Protein AF-A0A059E5T1-F1 (afdb_monomer_lite)

Secondary structure (DSSP, 8-state):
--EEEE--SS-SS-BEEEEEEE-TTS-EEEEEEEE--TT-HHHHHHHT-SS-SEEEEEEEETTEEEEEEEEE-TT-SEEEEPTTSTHHHHHHHHHHTT--EEEEETTEEEEEBPPPSSHHHHHHHHH-TTTGGG------GGGG----------
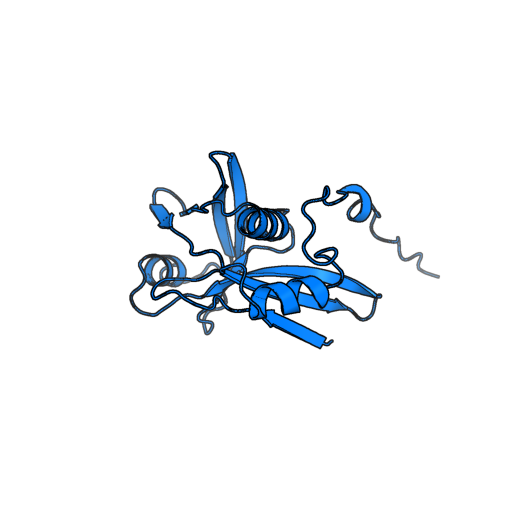
pLDDT: mean 76.29, std 17.27, range [35.16, 96.25]

Structure (mmCIF, N/CA/C/O backbone):
data_AF-A0A059E5T1-F1
#
_entry.id   AF-A0A059E5T1-F1
#
loop_
_atom_site.group_PDB
_atom_site.id
_atom_site.type_symbol
_atom_site.label_atom_id
_atom_site.label_alt_id
_atom_site.label_comp_id
_atom_site.label_asym_id
_atom_site.label_entity_id
_atom_site.label_seq_id
_atom_site.pdbx_PDB_ins_code
_atom_site.Cartn_x
_atom_site.Cartn_y
_atom_site.Cartn_z
_atom_site.occupancy
_atom_site.B_iso_or_equiv
_atom_site.auth_seq_id
_atom_site.auth_comp_id
_atom_site.auth_asym_id
_atom_site.auth_atom_id
_atom_site.pdbx_PDB_model_num
ATOM 1 N N . MET A 1 1 ? 7.967 12.732 -16.256 1.00 54.41 1 MET A N 1
ATOM 2 C CA . MET A 1 1 ? 7.665 11.837 -15.118 1.00 54.41 1 MET A CA 1
ATOM 3 C C . MET A 1 1 ? 6.537 10.926 -15.558 1.00 54.41 1 MET A C 1
ATOM 5 O O . MET A 1 1 ? 5.443 11.421 -15.790 1.00 54.41 1 MET A O 1
ATOM 9 N N . THR A 1 2 ? 6.809 9.638 -15.747 1.00 57.94 2 THR A N 1
ATOM 10 C CA . THR A 1 2 ? 5.767 8.659 -16.085 1.00 57.94 2 THR A CA 1
ATOM 11 C C . THR A 1 2 ? 5.371 7.957 -14.799 1.00 57.94 2 THR A C 1
ATOM 13 O O . THR A 1 2 ? 6.221 7.358 -14.140 1.00 57.94 2 THR A O 1
ATOM 16 N N . THR A 1 3 ? 4.101 8.069 -14.422 1.00 61.66 3 THR A N 1
ATOM 17 C CA . THR A 1 3 ? 3.563 7.432 -13.218 1.00 61.66 3 THR A CA 1
ATOM 18 C C . THR A 1 3 ? 2.614 6.329 -13.654 1.00 61.66 3 THR A C 1
ATOM 20 O O . THR A 1 3 ? 1.622 6.608 -14.323 1.00 61.66 3 THR A O 1
ATOM 23 N N . ARG A 1 4 ? 2.909 5.081 -13.283 1.00 68.25 4 ARG A N 1
ATOM 24 C CA . ARG A 1 4 ? 1.989 3.949 -13.467 1.00 68.25 4 ARG A CA 1
ATOM 25 C C . ARG A 1 4 ? 1.370 3.625 -12.118 1.00 68.25 4 ARG A C 1
ATOM 27 O O . ARG A 1 4 ? 2.097 3.422 -11.148 1.00 68.25 4 ARG A O 1
ATOM 34 N N . ALA A 1 5 ? 0.045 3.631 -12.047 1.00 72.88 5 ALA A N 1
ATOM 35 C CA . ALA A 1 5 ? -0.700 3.290 -10.845 1.00 72.88 5 ALA A CA 1
ATOM 36 C C . ALA A 1 5 ? -1.538 2.043 -11.118 1.00 72.88 5 ALA A C 1
ATOM 38 O O . ALA A 1 5 ? -2.242 1.995 -12.124 1.00 72.88 5 ALA A O 1
ATOM 39 N N . ILE A 1 6 ? -1.469 1.067 -10.219 1.00 68.31 6 ILE A N 1
ATOM 40 C CA . ILE A 1 6 ? -2.371 -0.075 -10.185 1.00 68.31 6 ILE A CA 1
ATOM 41 C C . ILE A 1 6 ? -3.374 0.109 -9.055 1.00 68.31 6 ILE A C 1
ATOM 43 O O . ILE A 1 6 ? -3.011 0.430 -7.924 1.00 68.31 6 ILE A O 1
ATOM 47 N N . ARG A 1 7 ? -4.642 -0.128 -9.376 1.00 69.94 7 ARG A N 1
ATOM 48 C CA . ARG A 1 7 ? -5.733 -0.232 -8.409 1.00 69.94 7 ARG A CA 1
ATOM 49 C C . ARG A 1 7 ? -6.045 -1.707 -8.175 1.00 69.94 7 ARG A C 1
ATOM 51 O O . ARG A 1 7 ? -5.799 -2.515 -9.064 1.00 69.94 7 ARG A O 1
ATOM 58 N N . SER A 1 8 ? -6.597 -2.042 -7.011 1.00 63.22 8 SER A N 1
ATOM 59 C CA . SER A 1 8 ? -7.131 -3.386 -6.778 1.00 63.22 8 SER A CA 1
ATOM 60 C C . SER A 1 8 ? -8.158 -3.742 -7.851 1.00 63.22 8 SER A C 1
ATOM 62 O O . SER A 1 8 ? -9.037 -2.928 -8.149 1.00 63.22 8 SER A O 1
ATOM 64 N N . SER A 1 9 ? -8.090 -4.959 -8.370 1.00 58.38 9 SER A N 1
ATOM 65 C CA . SER A 1 9 ? -9.089 -5.514 -9.286 1.00 58.38 9 SER A CA 1
ATOM 66 C C . SER A 1 9 ? -10.398 -5.913 -8.619 1.00 58.38 9 SER A C 1
ATOM 68 O O . SER A 1 9 ? -11.406 -6.063 -9.301 1.00 58.38 9 SER A O 1
ATOM 70 N N . GLY A 1 10 ? -10.425 -5.979 -7.289 1.00 52.75 10 GLY A N 1
ATOM 71 C CA . GLY A 1 10 ? -11.646 -6.094 -6.508 1.00 52.75 10 GLY A CA 1
ATOM 72 C C . GLY A 1 10 ? -11.469 -5.481 -5.125 1.00 52.75 10 GLY A C 1
ATOM 73 O O . GLY A 1 10 ? -10.507 -5.788 -4.432 1.00 52.75 10 GLY A O 1
ATOM 74 N N . SER A 1 11 ? -12.371 -4.581 -4.740 1.00 55.50 11 SER A N 1
ATOM 75 C CA . SER A 1 11 ? -12.942 -4.522 -3.385 1.00 55.50 11 SER A CA 1
ATOM 76 C C . SER A 1 11 ? -13.999 -3.420 -3.298 1.00 55.50 11 SER A C 1
ATOM 78 O O . SER A 1 11 ? -13.885 -2.373 -3.939 1.00 55.50 11 SER A O 1
ATOM 80 N N . GLU A 1 12 ? -15.007 -3.657 -2.461 1.00 57.47 12 GLU A N 1
ATOM 81 C CA . GLU A 1 12 ? -16.038 -2.675 -2.117 1.00 57.47 12 GLU A CA 1
ATOM 82 C C . GLU A 1 12 ? -15.518 -1.629 -1.108 1.00 57.47 12 GLU A C 1
ATOM 84 O O . GLU A 1 12 ? -15.964 -0.483 -1.138 1.00 57.47 12 GLU A O 1
ATOM 89 N N . ASN A 1 13 ? -14.491 -1.953 -0.302 1.00 63.62 13 ASN A N 1
ATOM 90 C CA . ASN A 1 13 ? -14.060 -1.114 0.826 1.00 63.62 13 ASN A CA 1
ATOM 91 C C . ASN A 1 13 ? -12.541 -0.848 0.841 1.00 63.62 13 ASN A C 1
ATOM 93 O O . ASN A 1 13 ? -11.724 -1.756 0.938 1.00 63.62 13 ASN A O 1
ATOM 97 N N . SER A 1 14 ? -12.169 0.427 0.780 1.00 70.75 14 SER A N 1
ATOM 98 C CA . SER A 1 14 ? -10.825 0.999 0.953 1.00 70.75 14 SER A CA 1
ATOM 99 C C . SER A 1 14 ? -9.584 0.203 0.465 1.00 70.75 14 SER A C 1
ATOM 101 O O . SER A 1 14 ? -8.738 -0.181 1.282 1.00 70.75 14 SER A O 1
ATOM 103 N N . PRO A 1 15 ? -9.399 -0.012 -0.853 1.00 85.94 15 PRO A N 1
ATOM 104 C CA . PRO A 1 15 ? -8.254 -0.760 -1.373 1.00 85.94 15 PRO A CA 1
ATOM 105 C C . PRO A 1 15 ? -6.915 -0.022 -1.304 1.00 85.94 15 PRO A C 1
ATOM 107 O O . PRO A 1 15 ? -6.836 1.202 -1.457 1.00 85.94 15 PRO A O 1
ATOM 110 N N . ILE A 1 16 ? -5.834 -0.795 -1.187 1.00 90.06 16 ILE A N 1
ATOM 111 C CA . ILE A 1 16 ? -4.472 -0.335 -1.450 1.00 90.06 16 ILE A CA 1
ATOM 112 C C . ILE A 1 16 ? -4.243 -0.219 -2.960 1.00 90.06 16 ILE A C 1
ATOM 114 O O . ILE A 1 16 ? -4.500 -1.125 -3.748 1.00 90.06 16 ILE A O 1
ATOM 118 N N . VAL A 1 17 ? -3.712 0.933 -3.350 1.00 89.94 17 VAL A N 1
ATOM 119 C CA . VAL A 1 17 ? -3.306 1.312 -4.699 1.00 89.94 17 VAL A CA 1
ATOM 120 C C . VAL A 1 17 ? -1.796 1.504 -4.677 1.00 89.94 17 VAL A C 1
ATOM 122 O O . VAL A 1 17 ? -1.291 2.378 -3.959 1.00 89.94 17 VAL A O 1
ATOM 125 N N . PHE A 1 18 ? -1.074 0.720 -5.473 1.00 89.50 18 PHE A N 1
ATOM 126 C CA . PHE A 1 18 ? 0.357 0.931 -5.666 1.00 89.50 18 PHE A CA 1
ATOM 127 C C . PHE A 1 18 ? 0.603 1.855 -6.846 1.00 89.50 18 PHE A C 1
ATOM 129 O O . PHE A 1 18 ? -0.075 1.798 -7.872 1.00 89.50 18 PHE A O 1
ATOM 136 N N . SER A 1 19 ? 1.598 2.721 -6.719 1.00 88.56 19 SER A N 1
ATOM 137 C CA . SER A 1 19 ? 2.073 3.517 -7.839 1.00 88.56 19 SER A CA 1
ATOM 138 C C . SER A 1 19 ? 3.586 3.569 -7.877 1.00 88.56 19 SER A C 1
ATOM 140 O O . SER A 1 19 ? 4.269 3.505 -6.857 1.00 88.56 19 SER A O 1
ATOM 142 N N . CYS A 1 20 ? 4.106 3.657 -9.092 1.00 86.00 20 CYS A N 1
ATOM 143 C CA . CYS A 1 20 ? 5.525 3.689 -9.373 1.00 86.00 20 CYS A CA 1
ATOM 144 C C . CYS A 1 20 ? 5.834 4.983 -10.111 1.00 86.00 20 CYS A C 1
ATOM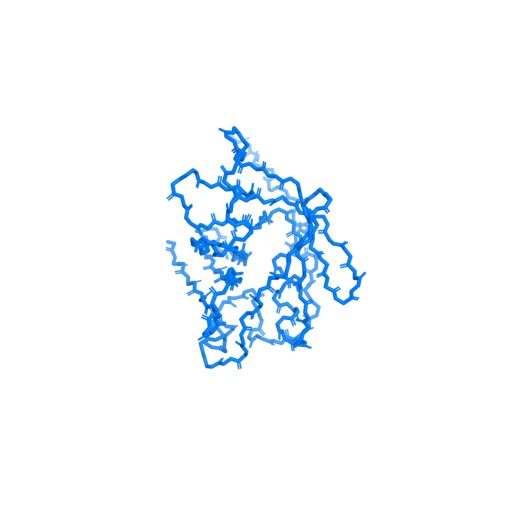 146 O O . CYS A 1 20 ? 5.184 5.293 -11.115 1.00 86.00 20 CYS A O 1
ATOM 148 N N . ALA A 1 21 ? 6.807 5.738 -9.609 1.00 84.38 21 ALA A N 1
ATOM 149 C CA . ALA A 1 21 ? 7.274 6.951 -10.260 1.00 84.38 21 ALA A CA 1
ATOM 150 C C . ALA A 1 21 ? 8.765 6.856 -10.564 1.00 84.38 21 ALA A C 1
ATOM 152 O O . ALA A 1 21 ? 9.559 6.517 -9.684 1.00 84.38 21 ALA A O 1
ATOM 153 N N . VAL A 1 22 ? 9.120 7.212 -11.798 1.00 80.62 22 VAL A N 1
ATOM 154 C CA . VAL A 1 22 ? 10.504 7.384 -12.247 1.00 80.62 22 VAL A CA 1
ATOM 155 C C . VAL A 1 22 ? 10.805 8.880 -12.308 1.00 80.62 22 VAL A C 1
ATOM 157 O O . VAL A 1 22 ? 10.127 9.637 -13.015 1.00 80.62 22 VAL A O 1
ATOM 160 N N . PHE A 1 23 ? 11.789 9.308 -11.523 1.00 77.00 23 PHE A N 1
ATOM 161 C CA . PHE A 1 23 ? 12.222 10.696 -11.414 1.00 77.00 23 PHE A CA 1
ATOM 162 C C . PHE A 1 23 ? 13.314 11.019 -12.440 1.00 77.00 23 PHE A C 1
ATOM 164 O O . PHE A 1 23 ? 13.970 10.132 -12.983 1.00 77.00 23 PHE A O 1
ATOM 171 N N . SER A 1 24 ? 13.502 12.310 -12.719 1.00 75.25 24 SER A N 1
ATOM 172 C CA . SER A 1 24 ? 14.501 12.798 -13.681 1.00 75.25 24 SER A CA 1
ATOM 173 C C . SER A 1 24 ? 15.945 12.500 -13.269 1.00 75.25 24 SER A C 1
ATOM 175 O O . SER A 1 24 ? 16.824 12.495 -14.117 1.00 75.25 24 SER A O 1
ATOM 177 N N . ASP A 1 25 ? 16.187 12.225 -11.986 1.00 77.56 25 ASP A N 1
ATOM 178 C CA . ASP A 1 25 ? 17.475 11.772 -11.449 1.00 77.56 25 ASP A CA 1
ATOM 179 C C . ASP A 1 25 ? 17.706 10.256 -11.633 1.00 77.56 25 ASP A C 1
ATOM 181 O O . ASP A 1 25 ? 18.636 9.691 -11.057 1.00 77.56 25 ASP A O 1
ATOM 185 N N . GLY A 1 26 ? 16.835 9.580 -12.391 1.00 70.69 26 GLY A N 1
ATOM 186 C CA . GLY A 1 26 ? 16.876 8.141 -12.645 1.00 70.69 26 GLY A CA 1
ATOM 187 C C . GLY A 1 26 ? 16.385 7.284 -11.478 1.00 70.69 26 GLY A C 1
ATOM 188 O O . GLY A 1 26 ? 16.280 6.063 -11.614 1.00 70.69 26 GLY A O 1
ATOM 189 N N . ARG A 1 27 ? 16.048 7.877 -10.324 1.00 77.31 27 ARG A N 1
ATOM 190 C CA . ARG A 1 27 ? 15.548 7.112 -9.180 1.00 77.31 27 ARG A CA 1
ATOM 191 C C . ARG A 1 27 ? 14.105 6.703 -9.424 1.00 77.31 27 ARG A C 1
ATOM 193 O O . ARG A 1 27 ? 13.265 7.503 -9.832 1.00 77.31 27 ARG A O 1
ATOM 200 N N . SER A 1 28 ? 13.807 5.453 -9.106 1.00 79.25 28 SER A N 1
ATOM 201 C CA . SER A 1 28 ? 12.448 4.921 -9.114 1.00 79.25 28 SER A CA 1
ATOM 202 C C . SER A 1 28 ? 11.949 4.763 -7.682 1.00 79.25 28 SER A C 1
ATOM 204 O O . SER A 1 28 ? 12.733 4.468 -6.778 1.00 79.25 28 SER A O 1
ATOM 206 N N . ARG A 1 29 ? 10.657 4.997 -7.445 1.00 82.75 29 ARG A N 1
ATOM 207 C CA . ARG A 1 29 ? 10.046 4.857 -6.115 1.00 82.75 29 ARG A CA 1
ATOM 208 C C . ARG A 1 29 ? 8.687 4.180 -6.194 1.00 82.75 29 ARG A C 1
ATOM 210 O O . ARG A 1 29 ? 7.876 4.524 -7.055 1.00 82.75 29 ARG A O 1
ATOM 217 N N . LEU A 1 30 ? 8.456 3.273 -5.247 1.00 86.56 30 LEU A N 1
ATOM 218 C CA . LEU A 1 30 ? 7.170 2.641 -4.982 1.00 86.56 30 LEU A CA 1
ATOM 219 C C . LEU A 1 30 ? 6.411 3.454 -3.934 1.00 86.56 30 LEU A C 1
ATOM 221 O O . LEU A 1 30 ? 6.958 3.826 -2.896 1.00 86.56 30 LEU A O 1
ATOM 225 N N . TYR A 1 31 ? 5.134 3.672 -4.196 1.00 89.50 31 TYR A N 1
ATOM 226 C CA . TYR A 1 31 ? 4.196 4.324 -3.301 1.00 89.50 31 TYR A CA 1
ATOM 227 C C . TYR A 1 31 ? 3.010 3.402 -3.057 1.00 89.50 31 TYR A C 1
ATOM 229 O O . TYR A 1 31 ? 2.575 2.693 -3.961 1.00 89.50 31 TYR A O 1
ATOM 237 N N . ALA A 1 32 ? 2.460 3.464 -1.848 1.00 91.81 32 ALA A N 1
ATOM 238 C CA . ALA A 1 32 ? 1.202 2.826 -1.492 1.00 91.81 32 ALA A CA 1
ATOM 239 C C . ALA A 1 32 ? 0.208 3.905 -1.061 1.00 91.81 32 ALA A C 1
ATOM 241 O O . ALA A 1 32 ? 0.567 4.855 -0.359 1.00 91.81 32 ALA A O 1
ATOM 242 N N . SER A 1 33 ? -1.037 3.783 -1.498 1.00 92.06 33 SER A N 1
ATOM 243 C CA . SER A 1 33 ? -2.118 4.695 -1.129 1.00 92.06 33 SER A CA 1
ATOM 244 C C . SER A 1 33 ? -3.367 3.902 -0.797 1.00 92.06 33 SER A C 1
ATOM 246 O O . SER A 1 33 ? -3.688 2.964 -1.506 1.00 92.06 33 SER A O 1
ATOM 248 N N . ILE A 1 34 ? -4.089 4.301 0.237 1.00 90.56 34 ILE A N 1
ATOM 249 C CA . ILE A 1 34 ? -5.413 3.777 0.554 1.00 90.56 34 ILE A CA 1
ATOM 250 C C . ILE A 1 34 ? -6.416 4.619 -0.230 1.00 90.56 34 ILE A C 1
ATOM 252 O O . ILE A 1 34 ? -6.491 5.840 -0.050 1.00 90.56 34 ILE A O 1
ATOM 256 N N . GLN A 1 35 ? -7.158 3.990 -1.130 1.00 88.56 35 GLN A N 1
ATOM 257 C CA . GLN A 1 35 ? -8.337 4.584 -1.738 1.00 88.56 35 GLN A CA 1
ATOM 258 C C . GLN A 1 35 ? -9.420 4.651 -0.660 1.00 88.56 35 GLN A C 1
ATOM 260 O O . GLN A 1 35 ? -9.662 3.675 0.022 1.00 88.56 35 GLN A O 1
ATOM 265 N N . LEU A 1 36 ? -10.041 5.803 -0.456 1.00 85.12 36 LEU A N 1
ATOM 266 C CA . LEU A 1 36 ? -11.119 5.996 0.506 1.00 85.12 36 LEU A CA 1
ATOM 267 C C . LEU A 1 36 ? -12.447 5.969 -0.246 1.00 85.12 36 LEU A C 1
ATOM 269 O O . LEU A 1 36 ? -12.752 6.928 -0.970 1.00 85.12 36 LEU A O 1
ATOM 273 N N . ASN A 1 37 ? -13.250 4.926 -0.053 1.00 81.81 37 ASN A N 1
ATOM 274 C CA . ASN A 1 37 ? -14.588 4.890 -0.630 1.00 81.81 37 ASN A CA 1
ATOM 275 C C . ASN A 1 37 ? -15.564 5.647 0.290 1.00 81.81 37 ASN A C 1
ATOM 277 O O . ASN A 1 37 ? -15.446 5.587 1.519 1.00 81.81 37 ASN A O 1
ATOM 281 N N . PRO A 1 38 ? -16.495 6.446 -0.262 1.00 76.44 38 PRO A N 1
ATOM 282 C CA . PRO A 1 38 ? -17.552 7.055 0.538 1.00 76.44 38 PRO A CA 1
ATOM 283 C C . PRO A 1 38 ? -18.338 5.980 1.299 1.00 76.44 38 PRO A C 1
ATOM 285 O O . PRO A 1 38 ? -18.744 4.991 0.705 1.00 76.44 38 PRO A O 1
ATOM 288 N N . GLY A 1 39 ? -18.558 6.187 2.598 1.00 75.19 39 GLY A N 1
ATOM 289 C CA . GLY A 1 39 ? -19.234 5.211 3.463 1.00 75.19 39 GLY A CA 1
ATOM 290 C C . GLY A 1 39 ? -18.282 4.353 4.300 1.00 75.19 39 GLY A C 1
ATOM 291 O O . GLY A 1 39 ? -18.684 3.903 5.371 1.00 75.19 39 GLY A O 1
ATOM 292 N N . ASP A 1 40 ? -17.008 4.232 3.907 1.00 78.44 40 ASP A N 1
ATOM 293 C CA . ASP A 1 40 ? -16.030 3.459 4.676 1.00 78.44 40 ASP A CA 1
ATOM 294 C C . ASP A 1 40 ? -15.722 4.099 6.043 1.00 78.44 40 ASP A C 1
ATOM 296 O O . ASP A 1 40 ? -15.504 5.319 6.134 1.00 78.44 40 ASP A O 1
ATOM 300 N N . PRO A 1 41 ? -15.574 3.294 7.113 1.00 80.06 41 PRO A N 1
ATOM 301 C CA . PRO A 1 41 ? -15.127 3.787 8.415 1.00 80.06 41 PRO A CA 1
ATOM 302 C C . PRO A 1 41 ? -13.787 4.537 8.339 1.00 80.06 41 PRO A C 1
ATOM 304 O O . PRO A 1 41 ? -13.642 5.600 8.949 1.00 80.06 41 PRO A O 1
ATOM 307 N N . ILE A 1 42 ? -12.841 4.046 7.521 1.00 81.94 42 ILE A N 1
ATOM 308 C CA . ILE A 1 42 ? -11.547 4.708 7.281 1.00 81.94 42 ILE A CA 1
ATOM 309 C C . ILE A 1 42 ? -11.763 6.098 6.677 1.00 81.94 42 ILE A C 1
ATOM 311 O O . ILE A 1 42 ? -11.141 7.061 7.125 1.00 81.94 42 ILE A O 1
ATOM 315 N N . HIS A 1 43 ? -12.651 6.235 5.685 1.00 79.88 43 HIS A N 1
ATOM 316 C CA . HIS A 1 43 ? -12.928 7.516 5.027 1.00 79.88 43 HIS A CA 1
ATOM 317 C C . HIS A 1 43 ? -13.426 8.556 6.028 1.00 79.88 43 HIS A C 1
ATOM 319 O O . HIS A 1 43 ? -12.868 9.654 6.104 1.00 79.88 43 HIS A O 1
ATOM 325 N N . LYS A 1 44 ? -14.418 8.190 6.848 1.00 77.38 44 LYS A N 1
ATOM 326 C CA . LYS A 1 44 ? -14.987 9.077 7.870 1.00 77.38 44 LYS A CA 1
ATOM 327 C C . LYS A 1 44 ? -13.941 9.496 8.892 1.00 77.38 44 LYS A C 1
ATOM 329 O O . LYS A 1 44 ? -13.850 10.679 9.225 1.00 77.38 44 LYS A O 1
ATOM 334 N N . ASP A 1 45 ? -13.154 8.547 9.385 1.00 80.00 45 ASP A N 1
ATOM 335 C CA . ASP A 1 45 ? -12.177 8.836 10.420 1.00 80.00 45 ASP A CA 1
ATOM 336 C C . ASP A 1 45 ? -10.991 9.627 9.876 1.00 80.00 45 ASP A C 1
ATOM 338 O O . ASP A 1 45 ? -10.622 10.614 10.498 1.00 80.00 45 ASP A O 1
ATOM 342 N N . VAL A 1 46 ? -10.458 9.323 8.690 1.00 77.56 46 VAL A N 1
ATOM 343 C CA . VAL A 1 46 ? -9.383 10.136 8.095 1.00 77.56 46 VAL A CA 1
ATOM 344 C C . VAL A 1 46 ? -9.856 11.555 7.759 1.00 77.56 46 VAL A C 1
ATOM 346 O O . VAL A 1 46 ? -9.130 12.513 8.027 1.00 77.56 46 VAL A O 1
ATOM 349 N N . LYS A 1 47 ? -11.074 11.732 7.227 1.00 72.44 47 LYS A N 1
ATOM 350 C CA . LYS A 1 47 ? -11.579 13.064 6.845 1.00 72.44 47 LYS A CA 1
ATOM 351 C C . LYS A 1 47 ? -12.009 13.942 8.019 1.00 72.44 47 LYS A C 1
ATOM 353 O O . LYS A 1 47 ? -12.049 15.161 7.862 1.00 72.44 47 LYS A O 1
ATOM 358 N N . ARG A 1 48 ? -12.318 13.362 9.183 1.00 71.81 48 ARG A N 1
ATOM 359 C CA . ARG A 1 48 ? -12.689 14.116 10.397 1.00 71.81 48 ARG A CA 1
ATOM 360 C C . ARG A 1 48 ? -11.559 14.984 10.946 1.00 71.81 48 ARG A C 1
ATOM 362 O O . ARG A 1 48 ? -11.830 15.944 11.662 1.00 71.81 48 ARG A O 1
ATOM 369 N N . PHE A 1 49 ? -10.307 14.701 10.594 1.00 62.78 49 PHE A N 1
ATOM 370 C CA . PHE A 1 49 ? -9.176 15.528 11.002 1.00 62.78 49 PHE A CA 1
ATOM 371 C C . PHE A 1 49 ? -9.123 16.802 10.152 1.00 62.78 49 PHE A C 1
ATOM 373 O O . PHE A 1 49 ? -8.490 16.858 9.102 1.00 62.78 49 PHE A O 1
ATOM 380 N N . GLY A 1 50 ? -9.804 17.848 10.622 1.00 50.28 50 GLY A N 1
ATOM 381 C CA . GLY A 1 50 ? -9.955 19.125 9.921 1.00 50.28 50 GLY A CA 1
ATOM 382 C C . GLY A 1 50 ? -8.668 19.929 9.685 1.00 50.28 50 GLY A C 1
ATOM 383 O O . GLY A 1 50 ? -8.733 20.930 8.975 1.00 50.28 50 GLY A O 1
ATOM 384 N N . GLN A 1 51 ? -7.511 19.529 10.236 1.00 52.50 51 GLN A N 1
ATOM 385 C CA . GLN A 1 51 ? -6.277 20.336 10.170 1.00 52.50 51 GLN A CA 1
ATOM 386 C C . GLN A 1 51 ? -4.968 19.570 9.896 1.00 52.50 51 GLN A C 1
ATOM 388 O O . GLN A 1 51 ? -3.977 20.184 9.504 1.00 52.50 51 GLN A O 1
ATOM 393 N N . GLY A 1 52 ? -4.939 18.242 10.019 1.00 55.41 52 GLY A N 1
ATOM 394 C CA . GLY A 1 52 ? -3.729 17.457 9.764 1.00 55.41 52 GLY A CA 1
ATOM 395 C C . GLY A 1 52 ? -3.638 17.023 8.305 1.00 55.41 52 GLY A C 1
ATOM 396 O O . GLY A 1 52 ? -4.405 16.171 7.868 1.00 55.41 52 GLY A O 1
ATOM 397 N N . ARG A 1 53 ? -2.663 17.543 7.544 1.00 76.69 53 ARG A N 1
ATOM 398 C CA . ARG A 1 53 ? -2.266 16.924 6.257 1.00 76.69 53 ARG A CA 1
ATOM 399 C C . ARG A 1 53 ? -1.717 15.513 6.462 1.00 76.69 53 ARG A C 1
ATOM 401 O O . ARG A 1 53 ? -1.615 14.754 5.503 1.00 76.69 53 ARG A O 1
ATOM 408 N N . THR A 1 54 ? -1.330 15.185 7.691 1.00 85.38 54 THR A N 1
ATOM 409 C CA . THR A 1 54 ? -0.695 13.928 8.040 1.00 85.38 54 THR A CA 1
ATOM 410 C C . THR A 1 54 ? -1.241 13.347 9.344 1.00 85.38 54 THR A C 1
ATOM 412 O O . THR A 1 54 ? -1.744 14.082 10.195 1.00 85.38 54 T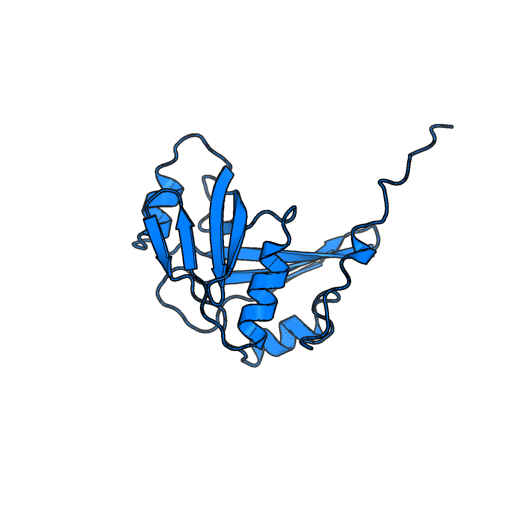HR A O 1
ATOM 415 N N . ARG A 1 55 ? -1.158 12.023 9.504 1.00 86.19 55 ARG A N 1
ATOM 416 C CA . ARG A 1 55 ? -1.570 11.304 10.716 1.00 86.19 55 ARG A CA 1
ATOM 417 C C . ARG A 1 55 ? -0.643 10.126 10.980 1.00 86.19 55 ARG A C 1
ATOM 419 O O . ARG A 1 55 ? -0.384 9.341 10.072 1.00 86.19 55 ARG A O 1
ATOM 426 N N . PHE A 1 56 ? -0.169 9.980 12.213 1.00 89.94 56 PHE A N 1
ATOM 427 C CA . PHE A 1 56 ? 0.563 8.780 12.612 1.00 89.94 56 PHE A CA 1
ATOM 428 C C . PHE A 1 56 ? -0.371 7.572 12.642 1.00 89.94 56 PHE A C 1
ATOM 430 O O . PHE A 1 56 ? -1.496 7.651 13.140 1.00 89.94 56 PHE A O 1
ATOM 437 N N . ALA A 1 57 ? 0.111 6.463 12.104 1.00 92.75 57 ALA A N 1
ATOM 438 C CA . ALA A 1 57 ? -0.595 5.198 12.074 1.00 92.75 57 ALA A CA 1
ATOM 439 C C . ALA A 1 57 ? 0.403 4.051 12.226 1.00 92.75 57 ALA A C 1
ATOM 441 O O . ALA A 1 57 ? 1.617 4.246 12.125 1.00 92.75 57 ALA A O 1
ATOM 442 N N . LYS A 1 58 ? -0.118 2.849 12.430 1.00 95.31 58 LYS A N 1
ATOM 443 C CA . LYS A 1 58 ? 0.638 1.616 12.250 1.00 95.31 58 LYS A CA 1
ATOM 444 C C . LYS A 1 58 ? -0.047 0.771 11.191 1.00 95.31 58 LYS A C 1
ATOM 446 O O . LYS A 1 58 ? -1.267 0.826 11.058 1.00 95.31 58 LYS A O 1
ATOM 451 N N . ILE A 1 59 ? 0.736 0.013 10.445 1.00 95.12 59 ILE A N 1
ATOM 452 C CA . ILE A 1 59 ? 0.232 -1.054 9.590 1.00 95.12 59 ILE A CA 1
ATOM 453 C C . ILE A 1 59 ? 0.744 -2.363 10.160 1.00 95.12 59 ILE A C 1
ATOM 455 O O . ILE A 1 59 ? 1.941 -2.493 10.390 1.00 95.12 59 ILE A O 1
ATOM 459 N N . GLU A 1 60 ? -0.163 -3.292 10.404 1.00 96.25 60 GLU A N 1
ATOM 460 C CA . GLU A 1 60 ? 0.146 -4.643 10.845 1.00 96.25 60 GLU A CA 1
ATOM 461 C C . GLU A 1 60 ? 0.052 -5.600 9.656 1.00 96.25 60 GLU A C 1
ATOM 463 O O . GLU A 1 60 ? -0.911 -5.521 8.892 1.00 96.25 60 GLU A O 1
ATOM 468 N N . ILE A 1 61 ? 1.067 -6.446 9.481 1.00 93.94 61 ILE A N 1
ATOM 469 C CA . ILE A 1 61 ? 1.136 -7.504 8.461 1.00 93.94 61 ILE A CA 1
ATOM 470 C C . ILE A 1 61 ? 1.727 -8.725 9.163 1.00 93.94 61 ILE A C 1
ATOM 472 O O . ILE A 1 61 ? 2.782 -8.598 9.784 1.00 93.94 61 ILE A O 1
ATOM 476 N N . ASP A 1 62 ? 1.058 -9.876 9.098 1.00 88.81 62 ASP A N 1
ATOM 477 C CA . ASP A 1 62 ? 1.499 -11.125 9.744 1.00 88.81 62 ASP A CA 1
ATOM 478 C C . ASP A 1 62 ? 1.871 -10.959 11.237 1.00 88.81 62 ASP A C 1
ATOM 480 O O . ASP A 1 62 ? 2.825 -11.554 11.737 1.00 88.81 62 ASP A O 1
ATOM 484 N N . GLY A 1 63 ? 1.145 -10.099 11.961 1.00 88.25 63 GLY A N 1
ATOM 485 C CA . GLY A 1 63 ? 1.388 -9.802 13.379 1.00 88.25 63 GLY A CA 1
ATOM 486 C C . GLY A 1 63 ? 2.560 -8.849 13.666 1.00 88.25 63 GLY A C 1
ATOM 487 O O . GLY A 1 63 ? 2.777 -8.481 14.821 1.00 88.25 63 GLY A O 1
ATOM 488 N N . GLU A 1 64 ? 3.302 -8.395 12.651 1.00 93.06 64 GLU A N 1
ATOM 489 C CA . GLU A 1 64 ? 4.356 -7.387 12.805 1.00 93.06 64 GLU A CA 1
ATOM 490 C C . GLU A 1 64 ? 3.813 -5.976 12.529 1.00 93.06 64 GLU A C 1
ATOM 492 O O . GLU A 1 64 ? 3.200 -5.714 11.493 1.00 93.06 64 GLU A O 1
ATOM 497 N N . GLN A 1 65 ? 4.061 -5.036 13.449 1.00 94.25 65 GLN A N 1
ATOM 498 C CA . GLN A 1 65 ? 3.577 -3.656 13.346 1.00 94.25 65 GLN A CA 1
ATOM 499 C C . GLN A 1 65 ? 4.635 -2.689 12.807 1.00 94.25 65 GLN A C 1
ATOM 501 O O . GLN A 1 65 ? 5.734 -2.552 13.346 1.00 94.25 65 GLN A O 1
ATOM 506 N N . PHE A 1 66 ? 4.245 -1.899 11.811 1.00 93.12 66 PHE A N 1
ATOM 507 C CA . PHE A 1 66 ? 5.080 -0.891 11.169 1.00 93.12 66 PHE A CA 1
ATOM 508 C C . PHE A 1 66 ? 4.513 0.504 11.367 1.00 93.12 66 PHE A C 1
ATOM 510 O O . PHE A 1 66 ? 3.454 0.843 10.840 1.00 93.12 66 PHE A O 1
ATOM 517 N N . SER A 1 67 ? 5.244 1.346 12.092 1.00 92.88 67 SER A N 1
ATOM 518 C CA . SER A 1 67 ? 4.901 2.760 12.220 1.00 92.88 67 SER A CA 1
ATOM 519 C C . SER A 1 67 ? 4.993 3.465 10.869 1.00 92.88 67 SER A C 1
ATOM 521 O O . SER A 1 67 ? 5.992 3.361 10.155 1.00 92.88 67 SER A O 1
ATOM 523 N N . THR A 1 68 ? 3.960 4.233 10.537 1.00 93.69 68 THR A N 1
ATOM 524 C CA . THR A 1 68 ? 3.920 5.047 9.330 1.00 93.69 68 THR A CA 1
ATOM 525 C C . THR A 1 68 ? 3.254 6.396 9.568 1.00 93.69 68 THR A C 1
ATOM 527 O O . THR A 1 68 ? 2.679 6.678 10.621 1.00 93.69 68 THR A O 1
ATOM 530 N N . LEU A 1 69 ? 3.343 7.250 8.555 1.00 91.19 69 LEU A N 1
ATOM 531 C CA . LEU A 1 69 ? 2.622 8.505 8.489 1.00 91.19 69 LEU A CA 1
ATOM 532 C C . LEU A 1 69 ? 1.689 8.447 7.283 1.00 91.19 69 LEU A C 1
ATOM 534 O O . LEU A 1 69 ? 2.133 8.290 6.150 1.00 91.19 69 LEU A O 1
ATOM 538 N N . LEU A 1 70 ? 0.396 8.582 7.525 1.00 91.06 70 LEU A N 1
ATOM 539 C CA . LEU A 1 70 ? -0.598 8.765 6.483 1.00 91.06 70 LEU A CA 1
ATOM 540 C C . LEU A 1 70 ? -0.591 10.223 6.046 1.00 91.06 70 LEU A C 1
ATOM 542 O O . LEU A 1 70 ? -0.554 11.106 6.894 1.00 91.06 70 LEU A O 1
ATOM 546 N N . ILE A 1 71 ? -0.638 10.479 4.744 1.00 89.69 71 ILE A N 1
ATOM 547 C CA . ILE A 1 71 ? -0.649 11.810 4.142 1.00 89.69 71 ILE A CA 1
ATOM 548 C C . ILE A 1 71 ? -1.951 11.956 3.364 1.00 89.69 71 ILE A C 1
ATOM 550 O O . ILE A 1 71 ? -2.171 11.299 2.347 1.00 89.69 71 ILE A O 1
ATOM 554 N N . TYR A 1 72 ? -2.814 12.844 3.833 1.00 85.69 72 TYR A N 1
ATOM 555 C CA . TYR A 1 72 ? -4.112 13.117 3.244 1.00 85.69 72 TYR A CA 1
ATOM 556 C C . TYR A 1 72 ? -4.136 14.502 2.593 1.00 85.69 72 TYR A C 1
ATOM 558 O O . TYR A 1 72 ? -3.610 15.486 3.120 1.00 85.69 72 TYR A O 1
ATOM 566 N N . ARG A 1 73 ? -4.800 14.598 1.437 1.00 80.81 73 ARG A N 1
ATOM 567 C CA . ARG A 1 73 ? -5.095 15.874 0.775 1.00 80.81 73 ARG A CA 1
ATOM 568 C C . ARG A 1 73 ? -6.591 16.142 0.866 1.00 80.81 73 ARG A C 1
ATOM 570 O O . ARG A 1 73 ? -7.381 15.309 0.452 1.00 80.81 73 ARG A O 1
ATOM 577 N N . ARG A 1 74 ? -6.984 17.340 1.318 1.00 75.25 74 ARG A N 1
ATOM 578 C CA . ARG A 1 74 ? -8.380 17.716 1.637 1.00 75.25 74 ARG A CA 1
ATOM 579 C C . ARG A 1 74 ? -9.425 17.393 0.557 1.00 75.25 74 ARG A C 1
ATOM 581 O O . ARG A 1 74 ? -10.564 17.101 0.902 1.00 75.25 74 ARG A O 1
ATOM 588 N N . ARG A 1 75 ? -9.059 17.486 -0.723 1.00 79.69 75 ARG A N 1
ATOM 589 C CA . ARG A 1 75 ? -9.946 17.211 -1.871 1.00 79.69 75 ARG A CA 1
ATOM 590 C C . ARG A 1 75 ? -9.705 15.842 -2.517 1.00 79.69 75 ARG A C 1
ATOM 592 O O . ARG A 1 75 ? -10.316 15.546 -3.533 1.00 79.69 75 ARG A O 1
ATOM 599 N N . SER A 1 76 ? -8.813 15.031 -1.955 1.00 81.06 76 SER A N 1
ATOM 600 C CA . SER A 1 76 ? -8.544 13.686 -2.445 1.00 81.06 76 SER A CA 1
ATOM 601 C C . SER A 1 76 ? -9.466 12.677 -1.773 1.00 81.06 76 SER A C 1
ATOM 603 O O . SER A 1 76 ? -9.851 12.819 -0.612 1.00 81.06 76 SER A O 1
ATOM 605 N N . ASN A 1 77 ? -9.804 11.629 -2.506 1.00 84.00 77 ASN A N 1
ATOM 606 C CA . ASN A 1 77 ? -10.351 10.397 -1.960 1.00 84.00 77 ASN A CA 1
ATOM 607 C C . ASN A 1 77 ? -9.241 9.363 -1.728 1.00 84.00 77 ASN A C 1
ATOM 609 O O . ASN A 1 77 ? -9.538 8.193 -1.596 1.00 84.00 77 ASN A O 1
ATOM 613 N N . THR A 1 78 ? -7.975 9.769 -1.682 1.00 86.62 78 THR A N 1
ATOM 614 C CA . THR A 1 78 ? -6.845 8.886 -1.385 1.00 86.62 78 THR A CA 1
ATOM 615 C C . THR A 1 78 ? -6.043 9.389 -0.196 1.00 86.62 78 THR A C 1
ATOM 617 O O . THR A 1 78 ? -5.929 10.595 0.053 1.00 86.62 78 THR A O 1
ATOM 620 N N . VAL A 1 79 ? -5.464 8.439 0.527 1.00 89.88 79 VAL A N 1
ATOM 621 C CA . VAL A 1 79 ? -4.533 8.667 1.629 1.00 89.88 79 VAL A CA 1
ATOM 622 C C . VAL A 1 79 ? -3.240 7.969 1.281 1.00 89.88 79 VAL A C 1
ATOM 624 O O . VAL A 1 79 ? -3.214 6.758 1.105 1.00 89.88 79 VAL A O 1
ATOM 627 N N . HIS A 1 80 ? -2.155 8.718 1.174 1.00 91.12 80 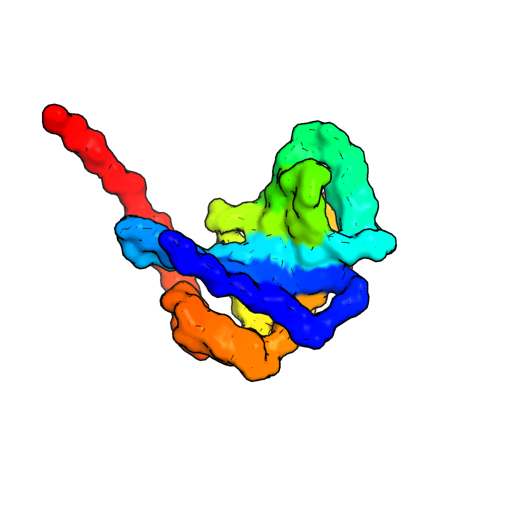HIS A N 1
ATOM 628 C CA . HIS A 1 80 ? -0.862 8.140 0.848 1.00 91.12 80 HIS A CA 1
ATOM 629 C C . HIS A 1 80 ? -0.188 7.620 2.110 1.00 91.12 80 HIS A C 1
ATOM 631 O O . HIS A 1 80 ? -0.139 8.313 3.124 1.00 91.12 80 HIS A O 1
ATOM 637 N N . VAL A 1 81 ? 0.383 6.426 2.037 1.00 91.12 81 VAL A N 1
ATOM 638 C CA . VAL A 1 81 ? 1.354 5.966 3.026 1.00 91.12 81 VAL A CA 1
ATOM 639 C C . VAL A 1 81 ? 2.659 6.712 2.761 1.00 91.12 81 VAL A C 1
ATOM 641 O O . VAL A 1 81 ? 3.096 6.817 1.612 1.00 91.12 81 VAL A O 1
ATOM 644 N N . SER A 1 82 ? 3.266 7.285 3.800 1.00 87.50 82 SER A N 1
ATOM 645 C CA . SER A 1 82 ? 4.447 8.129 3.636 1.00 87.50 82 SER A CA 1
ATOM 646 C C . SER A 1 82 ? 5.579 7.370 2.937 1.00 87.50 82 SER A C 1
ATOM 648 O O . SER A 1 82 ? 5.996 6.310 3.421 1.00 87.50 82 SER A O 1
ATOM 650 N N . PRO A 1 83 ? 6.142 7.936 1.852 1.00 80.06 83 PRO A N 1
ATOM 651 C CA . PRO A 1 83 ? 7.250 7.326 1.122 1.00 80.06 83 PRO A CA 1
ATOM 652 C C . PRO A 1 83 ? 8.570 7.362 1.900 1.00 80.06 83 PRO A C 1
ATOM 654 O O . PRO A 1 83 ? 9.555 6.787 1.457 1.00 80.06 83 PRO A O 1
ATOM 657 N N . LEU A 1 84 ? 8.607 8.053 3.045 1.00 79.12 84 LEU A N 1
ATOM 658 C CA . LEU A 1 84 ? 9.770 8.110 3.932 1.00 79.12 84 LEU A CA 1
ATOM 659 C C . LEU A 1 84 ? 9.855 6.893 4.868 1.00 79.12 84 LEU A C 1
ATOM 661 O O . LEU A 1 84 ? 10.725 6.838 5.729 1.00 79.12 84 LEU A O 1
ATOM 665 N N . THR A 1 85 ? 8.938 5.934 4.730 1.00 82.12 85 THR A N 1
ATOM 666 C CA . THR A 1 85 ? 8.866 4.727 5.560 1.00 82.12 85 THR A CA 1
ATOM 667 C C . THR A 1 85 ? 9.020 3.482 4.693 1.00 82.12 85 THR A C 1
ATOM 669 O O . THR A 1 85 ? 8.690 3.498 3.509 1.00 82.12 85 THR A O 1
ATOM 672 N N . SER A 1 86 ? 9.454 2.366 5.282 1.00 83.50 86 SER A N 1
ATOM 673 C CA . SER A 1 86 ? 9.550 1.072 4.582 1.00 83.50 86 SER A CA 1
ATOM 674 C C . SER A 1 86 ? 8.194 0.384 4.363 1.00 83.50 86 SER A C 1
ATOM 676 O O . SER A 1 86 ? 8.135 -0.738 3.870 1.00 83.50 86 SER A O 1
ATOM 678 N N . THR A 1 87 ? 7.094 1.057 4.701 1.00 89.19 87 THR A N 1
ATOM 679 C CA . THR A 1 87 ? 5.742 0.493 4.713 1.00 89.19 87 THR A CA 1
ATOM 680 C C . THR A 1 87 ? 5.228 0.130 3.319 1.00 89.19 87 THR A C 1
ATOM 682 O O . THR A 1 87 ? 4.621 -0.920 3.158 1.00 89.19 87 THR A O 1
ATOM 685 N N . ALA A 1 88 ? 5.481 0.956 2.296 1.00 88.94 88 ALA A N 1
ATOM 686 C CA . ALA A 1 88 ? 5.008 0.665 0.937 1.00 88.94 88 ALA A CA 1
ATOM 687 C C . ALA A 1 88 ? 5.651 -0.610 0.343 1.00 88.94 88 ALA A C 1
ATOM 689 O O . ALA A 1 88 ? 4.903 -1.466 -0.127 1.00 88.94 88 ALA A O 1
ATOM 690 N N . PRO A 1 89 ? 6.984 -0.814 0.431 1.00 87.56 89 PRO A N 1
ATOM 691 C CA . PRO A 1 89 ? 7.599 -2.100 0.091 1.00 87.56 89 PRO A CA 1
ATOM 692 C C . PRO A 1 89 ? 7.066 -3.285 0.906 1.00 87.56 89 PRO A C 1
ATOM 694 O O . PRO A 1 89 ? 6.873 -4.364 0.360 1.00 87.56 89 PRO A O 1
ATOM 697 N N . LYS A 1 90 ? 6.789 -3.100 2.203 1.00 90.00 90 LYS A N 1
ATOM 698 C CA . LYS A 1 90 ? 6.238 -4.168 3.056 1.00 90.00 90 LYS A CA 1
ATOM 699 C C . LYS A 1 90 ? 4.827 -4.578 2.639 1.00 90.00 90 LYS A C 1
ATOM 701 O O . LYS A 1 90 ? 4.568 -5.766 2.510 1.00 90.00 90 LYS A O 1
ATOM 706 N N . LEU A 1 91 ? 3.959 -3.609 2.349 1.00 91.62 91 LEU A N 1
ATOM 707 C CA . LEU A 1 91 ? 2.626 -3.854 1.790 1.00 91.62 91 LEU A CA 1
ATOM 708 C C . LEU A 1 91 ? 2.700 -4.565 0.435 1.00 91.62 91 LEU A C 1
ATOM 710 O O . LEU A 1 91 ? 1.893 -5.443 0.160 1.00 91.62 91 LEU A O 1
ATOM 714 N N . TYR A 1 92 ? 3.664 -4.205 -0.413 1.00 90.00 92 TYR A N 1
ATOM 715 C CA . TYR A 1 92 ? 3.869 -4.894 -1.687 1.00 90.00 92 TYR A CA 1
ATOM 716 C C . TYR A 1 92 ? 4.289 -6.353 -1.484 1.00 90.00 92 TYR A C 1
ATOM 718 O O . TYR A 1 92 ? 3.713 -7.251 -2.087 1.00 90.00 92 TYR A O 1
ATOM 726 N N . ASN A 1 93 ? 5.234 -6.606 -0.578 1.00 88.12 93 ASN A N 1
ATOM 727 C CA . ASN A 1 93 ? 5.647 -7.967 -0.242 1.00 88.12 93 ASN A CA 1
ATOM 728 C C . ASN A 1 93 ? 4.520 -8.781 0.405 1.00 88.12 93 ASN A C 1
ATOM 730 O O . ASN A 1 93 ? 4.478 -9.991 0.214 1.00 88.12 93 ASN A O 1
ATOM 734 N N . ALA A 1 94 ? 3.614 -8.134 1.142 1.00 90.56 94 ALA A N 1
ATOM 735 C CA . ALA A 1 94 ? 2.425 -8.779 1.687 1.00 90.56 94 ALA A CA 1
ATOM 736 C C . ALA A 1 94 ? 1.509 -9.305 0.573 1.00 90.56 94 ALA A C 1
ATOM 738 O O . ALA A 1 94 ? 1.060 -10.440 0.661 1.00 90.56 94 ALA A O 1
ATOM 739 N N . VAL A 1 95 ? 1.339 -8.551 -0.525 1.00 89.75 95 VAL A N 1
ATOM 740 C CA . VAL A 1 95 ? 0.621 -9.047 -1.716 1.00 89.75 95 VAL A CA 1
ATOM 741 C C . VAL A 1 95 ? 1.285 -10.303 -2.274 1.00 89.75 95 VAL A C 1
ATOM 743 O O . VAL A 1 95 ? 0.606 -11.272 -2.578 1.00 89.75 95 VAL A O 1
ATOM 746 N N . LEU A 1 96 ? 2.616 -10.311 -2.402 1.00 87.44 96 LEU A N 1
ATOM 747 C CA . LEU A 1 96 ? 3.338 -11.461 -2.966 1.00 87.44 96 LEU A CA 1
ATOM 748 C C . LEU A 1 96 ? 3.224 -12.732 -2.115 1.00 87.44 96 LEU A C 1
ATOM 750 O O . LEU A 1 96 ? 3.419 -13.829 -2.636 1.00 87.44 96 LEU A O 1
ATOM 754 N N . LYS A 1 97 ? 2.956 -12.572 -0.818 1.00 88.81 97 LYS A N 1
ATOM 755 C CA . LYS A 1 97 ? 2.816 -13.655 0.159 1.00 88.81 97 LYS A CA 1
ATOM 756 C C . LYS A 1 97 ? 1.363 -14.022 0.454 1.00 88.81 97 LYS A C 1
ATOM 758 O O . LYS A 1 97 ? 1.146 -14.865 1.315 1.00 88.81 97 LYS A O 1
ATOM 763 N N . ASP A 1 98 ? 0.407 -13.373 -0.210 1.00 87.25 98 ASP A N 1
ATOM 764 C CA . ASP A 1 98 ? -1.025 -13.517 0.068 1.00 87.25 98 ASP A CA 1
ATOM 765 C C . ASP A 1 98 ? -1.360 -13.263 1.557 1.00 87.25 98 ASP A C 1
ATOM 767 O O . ASP A 1 98 ? -2.214 -13.917 2.151 1.00 87.25 98 ASP A O 1
ATOM 771 N N . ALA A 1 99 ? -0.652 -12.303 2.163 1.00 90.25 99 ALA A N 1
ATOM 772 C CA . ALA A 1 99 ? -0.811 -11.908 3.559 1.00 90.25 99 ALA A CA 1
ATOM 773 C C . ALA A 1 99 ? -1.920 -10.864 3.734 1.00 90.25 99 ALA A C 1
ATOM 775 O O . ALA A 1 99 ? -2.201 -10.060 2.841 1.00 90.25 99 ALA A O 1
ATOM 776 N N . GLU A 1 100 ? -2.501 -10.815 4.928 1.00 90.31 100 GLU A N 1
ATOM 777 C CA . GLU A 1 100 ? -3.466 -9.783 5.296 1.00 90.31 100 GLU A CA 1
ATOM 778 C C . GLU A 1 100 ? -2.767 -8.556 5.885 1.00 90.31 100 GLU A C 1
ATOM 780 O O . GLU A 1 100 ? -1.699 -8.637 6.499 1.00 90.31 100 GLU A O 1
ATOM 785 N N . ALA A 1 101 ? -3.385 -7.389 5.705 1.00 92.00 101 ALA A N 1
ATOM 786 C CA . ALA A 1 101 ? -2.877 -6.144 6.251 1.00 92.00 101 ALA A CA 1
ATOM 787 C C . ALA A 1 101 ? -3.978 -5.368 6.972 1.00 92.00 101 ALA A C 1
ATOM 789 O O . ALA A 1 101 ? -5.115 -5.247 6.510 1.00 92.00 101 ALA A O 1
ATOM 790 N N . THR A 1 102 ? -3.602 -4.780 8.102 1.00 93.69 102 THR A N 1
ATOM 791 C CA . THR A 1 102 ? -4.514 -4.016 8.948 1.00 93.69 102 THR A CA 1
ATOM 792 C C . THR A 1 102 ? -3.937 -2.641 9.242 1.00 93.69 102 THR A C 1
ATOM 794 O O . THR A 1 102 ? -2.771 -2.488 9.600 1.00 93.69 102 THR A O 1
ATOM 797 N N . LEU A 1 103 ? -4.763 -1.608 9.106 1.00 93.56 103 LEU A N 1
ATOM 798 C CA . LEU A 1 103 ? -4.442 -0.241 9.485 1.00 93.56 103 LEU A CA 1
ATOM 799 C C . LEU A 1 103 ? -4.886 0.027 10.924 1.00 93.56 103 LEU A C 1
ATOM 801 O O . LEU A 1 103 ? -6.064 -0.081 11.252 1.00 93.56 103 LEU A O 1
ATOM 805 N N . ILE A 1 104 ? -3.966 0.502 11.756 1.00 94.06 104 ILE A N 1
ATOM 806 C CA . ILE A 1 104 ? -4.233 0.914 13.134 1.00 94.06 104 ILE A CA 1
ATOM 807 C C . ILE A 1 104 ? -4.023 2.428 13.246 1.00 94.06 104 ILE A C 1
ATOM 809 O O . ILE A 1 104 ? -2.935 2.951 12.992 1.00 94.06 104 ILE A O 1
ATOM 813 N N . MET A 1 105 ? -5.066 3.157 13.643 1.00 90.00 105 MET A N 1
ATOM 814 C CA . MET A 1 105 ? -5.033 4.606 13.850 1.00 90.00 105 MET A CA 1
ATOM 815 C C . MET A 1 105 ? -5.598 4.987 15.222 1.00 90.00 105 MET A C 1
ATOM 817 O O . MET A 1 105 ? -6.812 5.137 15.397 1.00 90.00 105 MET A O 1
ATOM 821 N N . GLY A 1 106 ? -4.709 5.234 16.186 1.00 86.62 106 GLY A N 1
ATOM 822 C CA . GLY A 1 106 ? -5.108 5.427 17.582 1.00 86.62 106 GLY A CA 1
ATOM 823 C C . GLY A 1 106 ? -5.675 4.125 18.147 1.00 86.62 106 GLY A C 1
ATOM 824 O O . GLY A 1 106 ? -5.046 3.085 18.005 1.00 86.62 106 GLY A O 1
ATOM 825 N N . SER A 1 107 ? -6.870 4.175 18.738 1.00 88.44 107 SER A N 1
ATOM 826 C CA . SER A 1 107 ? -7.588 2.998 19.254 1.00 88.44 107 SER A CA 1
ATOM 827 C C . SER A 1 107 ? -8.422 2.254 18.204 1.00 88.44 107 SER A C 1
ATOM 829 O O . SER A 1 107 ? -9.138 1.318 18.545 1.00 88.44 107 SER A O 1
ATOM 831 N N . LYS A 1 108 ? -8.390 2.694 16.940 1.00 90.88 108 LYS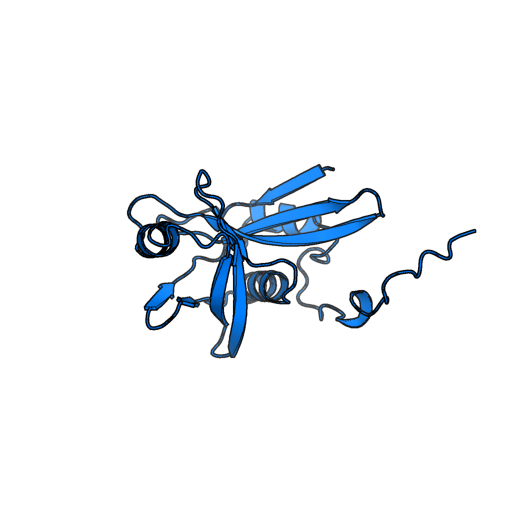 A N 1
ATOM 832 C CA . LYS A 1 108 ? -9.220 2.134 15.870 1.00 90.88 108 LYS A CA 1
ATOM 833 C C . LYS A 1 108 ? -8.397 1.282 14.919 1.00 90.88 108 LYS A C 1
ATOM 835 O O . LYS A 1 108 ? -7.315 1.698 14.505 1.00 90.88 108 LYS A O 1
ATOM 840 N N . THR A 1 109 ? -8.986 0.171 14.509 1.00 91.69 109 THR A N 1
ATOM 841 C CA . THR A 1 109 ? -8.384 -0.832 13.633 1.00 91.69 109 THR A CA 1
ATOM 842 C C . THR A 1 109 ? -9.279 -1.023 12.416 1.00 91.69 109 THR A C 1
ATOM 844 O O . THR A 1 109 ? -10.500 -1.076 12.553 1.00 91.69 109 THR A O 1
ATOM 847 N N . TYR A 1 110 ? -8.683 -1.090 11.230 1.00 89.56 110 TYR A N 1
ATOM 848 C CA . TYR A 1 110 ? -9.402 -1.228 9.970 1.00 89.56 110 TYR A CA 1
ATOM 849 C C . TYR A 1 110 ? -8.681 -2.209 9.061 1.00 89.56 110 TYR A C 1
ATOM 851 O O . TYR A 1 110 ? -7.480 -2.074 8.838 1.00 89.56 110 TYR A O 1
ATOM 859 N N . MET A 1 111 ? -9.427 -3.141 8.485 1.00 87.56 111 MET A N 1
ATOM 860 C CA . MET A 1 111 ? -8.913 -3.999 7.426 1.00 87.56 111 MET A CA 1
ATOM 861 C C . MET A 1 111 ? -8.612 -3.148 6.186 1.00 87.56 111 MET A C 1
ATOM 863 O O . MET A 1 111 ? -9.422 -2.297 5.807 1.00 87.56 111 MET A O 1
ATOM 867 N N . ILE A 1 112 ? -7.442 -3.348 5.579 1.00 88.06 112 ILE A N 1
ATOM 868 C CA . ILE A 1 112 ? -7.086 -2.728 4.300 1.00 88.06 112 ILE A CA 1
ATOM 869 C C . ILE A 1 112 ? -6.941 -3.820 3.248 1.00 88.06 112 ILE A C 1
ATOM 871 O O . ILE A 1 112 ? -6.215 -4.791 3.438 1.00 88.06 112 ILE A O 1
ATOM 875 N N . ASN A 1 113 ? -7.628 -3.651 2.121 1.00 87.44 113 ASN A N 1
ATOM 876 C CA . ASN A 1 113 ? -7.623 -4.660 1.072 1.00 87.44 113 ASN A CA 1
ATOM 877 C C . ASN A 1 113 ? -6.372 -4.512 0.209 1.00 87.44 113 ASN A C 1
ATOM 879 O O . ASN A 1 113 ? -6.174 -3.490 -0.456 1.00 87.44 113 ASN A O 1
ATOM 883 N N . LEU A 1 114 ? -5.518 -5.531 0.231 1.00 89.06 114 LEU A N 1
ATOM 884 C CA . LEU A 1 114 ? -4.396 -5.635 -0.689 1.00 89.06 114 LEU A CA 1
ATOM 885 C C . LEU A 1 114 ? -4.902 -6.053 -2.082 1.00 89.06 114 LEU A C 1
ATOM 887 O O . LEU A 1 114 ? -5.871 -6.804 -2.178 1.00 89.06 114 LEU A O 1
ATOM 891 N N . PRO A 1 115 ? -4.296 -5.555 -3.175 1.00 87.38 115 PRO A N 1
ATOM 892 C CA . PRO A 1 115 ? -4.673 -5.978 -4.519 1.00 87.38 115 PRO A CA 1
ATOM 893 C C . PRO A 1 115 ? -4.374 -7.467 -4.729 1.00 87.38 115 PRO A C 1
ATOM 895 O O . PRO A 1 115 ? -3.346 -7.961 -4.272 1.00 87.38 115 PRO A O 1
ATOM 898 N N . SER A 1 116 ? -5.241 -8.155 -5.470 1.00 84.56 116 SER A N 1
ATOM 899 C CA . SER A 1 116 ? -5.006 -9.533 -5.908 1.00 84.56 116 SER A CA 1
ATOM 900 C C . SER A 1 116 ? -3.846 -9.617 -6.905 1.00 84.56 116 SER A C 1
ATOM 902 O O . SER A 1 116 ? -3.570 -8.668 -7.640 1.00 84.56 116 SER A O 1
ATOM 904 N N . ARG A 1 117 ? -3.189 -10.781 -6.967 1.00 85.31 117 ARG A N 1
ATOM 905 C CA . ARG A 1 117 ? -2.098 -11.085 -7.910 1.00 85.31 117 ARG A CA 1
ATOM 906 C C . ARG A 1 117 ? -2.614 -11.462 -9.303 1.00 85.31 117 ARG A C 1
ATOM 908 O O . ARG A 1 117 ? -2.328 -12.540 -9.812 1.00 85.31 117 ARG A O 1
ATOM 915 N N . ASP A 1 118 ? -3.408 -10.588 -9.898 1.00 83.38 118 ASP A N 1
ATOM 916 C CA . ASP A 1 118 ? -3.954 -10.776 -11.239 1.00 83.38 118 ASP A CA 1
ATOM 917 C C . ASP A 1 118 ? -3.020 -10.240 -12.341 1.00 83.38 118 ASP A C 1
ATOM 919 O O . ASP A 1 118 ? -1.888 -9.808 -12.088 1.00 83.38 118 ASP A O 1
ATOM 923 N N . ASP A 1 119 ? -3.495 -10.248 -13.588 1.00 82.88 119 ASP A N 1
ATOM 924 C CA . ASP A 1 119 ? -2.734 -9.756 -14.740 1.00 82.88 119 ASP A CA 1
ATOM 925 C C . ASP A 1 119 ? -2.364 -8.271 -14.611 1.00 82.88 119 ASP A C 1
ATOM 927 O O . ASP A 1 119 ? -1.282 -7.856 -15.037 1.00 82.88 119 ASP A O 1
ATOM 931 N N . VAL A 1 120 ? -3.218 -7.460 -13.974 1.00 83.12 120 VAL A N 1
ATOM 932 C CA . VAL A 1 120 ? -2.953 -6.032 -13.757 1.00 83.12 120 VAL A CA 1
ATOM 933 C C . VAL A 1 120 ? -1.790 -5.865 -12.780 1.00 83.12 120 VAL A C 1
ATOM 935 O O . VAL A 1 120 ? -0.871 -5.080 -13.042 1.00 83.12 120 VAL A O 1
ATOM 938 N N . PHE A 1 121 ? -1.788 -6.626 -11.680 1.00 84.19 121 PHE A N 1
ATOM 939 C CA . PHE A 1 121 ? -0.694 -6.650 -10.707 1.00 84.19 121 PHE A CA 1
ATOM 940 C C . PHE A 1 121 ? 0.603 -7.152 -11.316 1.00 84.19 121 PHE A C 1
ATOM 942 O O . PHE A 1 121 ? 1.648 -6.520 -11.144 1.00 84.19 121 PHE A O 1
ATOM 949 N N . THR A 1 122 ? 0.535 -8.229 -12.088 1.00 82.50 122 THR A N 1
ATOM 950 C CA . THR A 1 122 ? 1.693 -8.812 -12.768 1.00 82.50 122 THR A CA 1
ATOM 951 C C . THR A 1 122 ? 2.296 -7.826 -13.774 1.00 82.50 122 THR A C 1
ATOM 953 O O . THR A 1 122 ? 3.512 -7.607 -13.801 1.00 82.50 122 THR A O 1
ATOM 956 N N . TYR A 1 123 ? 1.459 -7.123 -14.541 1.00 82.25 123 TYR A N 1
ATOM 957 C CA . TYR A 1 123 ? 1.913 -6.070 -15.447 1.00 82.25 123 TYR A CA 1
ATOM 958 C C . TYR A 1 123 ? 2.560 -4.893 -14.702 1.00 82.25 123 TYR A C 1
ATOM 960 O O . TYR A 1 123 ? 3.597 -4.371 -15.122 1.00 82.25 123 TYR A O 1
ATOM 968 N N . PHE A 1 124 ? 1.992 -4.472 -13.569 1.00 84.38 124 PHE A N 1
ATOM 969 C CA . PHE A 1 124 ? 2.612 -3.451 -12.726 1.00 84.38 124 PHE A CA 1
ATOM 970 C C . PHE A 1 124 ? 3.979 -3.904 -12.193 1.00 84.38 124 PHE A C 1
ATOM 972 O O . PHE A 1 124 ? 4.945 -3.145 -12.283 1.00 84.38 124 PHE A O 1
ATOM 979 N N . ALA A 1 125 ? 4.066 -5.132 -11.679 1.00 82.88 125 ALA A N 1
ATOM 980 C CA . ALA A 1 125 ? 5.269 -5.702 -11.078 1.00 82.88 125 ALA A CA 1
ATOM 981 C C . ALA A 1 125 ? 6.434 -5.828 -12.072 1.00 82.88 125 ALA A C 1
ATOM 983 O O . ALA A 1 125 ? 7.587 -5.591 -11.709 1.00 82.88 125 ALA A O 1
ATOM 984 N N . THR A 1 126 ? 6.138 -6.151 -13.330 1.00 78.25 126 THR A N 1
ATOM 985 C CA . THR A 1 126 ? 7.129 -6.201 -14.418 1.00 78.25 126 THR A CA 1
ATOM 986 C C . THR A 1 126 ? 7.506 -4.813 -14.936 1.00 78.25 126 THR A C 1
ATOM 988 O O . THR A 1 126 ? 8.637 -4.589 -15.359 1.00 78.25 126 THR A O 1
ATOM 991 N N . SER A 1 127 ? 6.584 -3.851 -14.864 1.00 77.81 127 SER A N 1
ATOM 992 C CA . SER A 1 127 ? 6.794 -2.484 -15.352 1.00 77.81 127 SER A CA 1
ATOM 993 C C . SER A 1 127 ? 7.489 -1.553 -14.358 1.00 77.81 127 SER A C 1
ATOM 995 O O . SER A 1 127 ? 8.049 -0.535 -14.767 1.00 77.81 127 SER A O 1
ATOM 997 N N . CYS A 1 128 ? 7.376 -1.814 -13.056 1.00 78.56 128 CYS A N 1
ATOM 998 C CA . CYS A 1 128 ? 7.932 -0.955 -12.024 1.00 78.56 128 CYS A CA 1
ATOM 999 C C . CYS A 1 128 ? 9.377 -1.383 -11.700 1.00 78.56 128 CYS A C 1
ATOM 1001 O O . CYS A 1 128 ? 9.594 -2.475 -11.182 1.00 78.56 128 CYS A O 1
ATOM 1003 N N . PRO A 1 129 ? 10.398 -0.533 -11.929 1.00 75.62 129 PRO A N 1
ATOM 1004 C CA . PRO A 1 129 ? 11.797 -0.947 -11.766 1.00 75.62 129 PRO A CA 1
ATOM 1005 C C . PRO A 1 129 ? 12.179 -1.346 -10.334 1.00 75.62 129 PRO A C 1
ATOM 1007 O O . PRO A 1 129 ? 13.18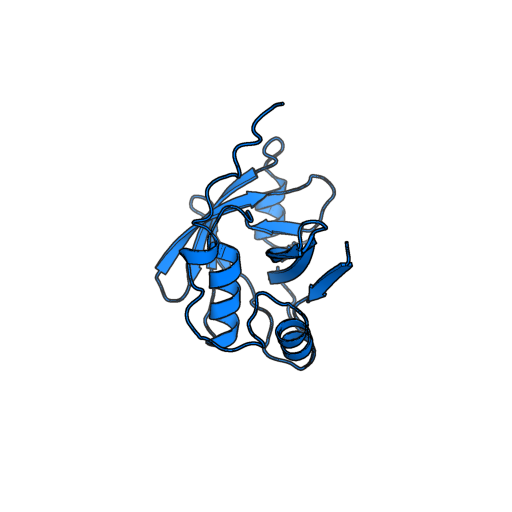0 -2.020 -10.125 1.00 75.62 129 PRO A O 1
ATOM 1010 N N . VAL A 1 130 ? 11.401 -0.916 -9.336 1.00 74.88 130 VAL A N 1
ATOM 1011 C CA . VAL A 1 130 ? 11.671 -1.206 -7.920 1.00 74.88 130 VAL A CA 1
ATOM 1012 C C . VAL A 1 130 ? 11.017 -2.487 -7.416 1.00 74.88 130 VAL A C 1
ATOM 1014 O O . VAL A 1 130 ? 11.365 -2.940 -6.336 1.00 74.88 130 VAL A O 1
ATOM 1017 N N . THR A 1 131 ? 10.089 -3.086 -8.161 1.00 69.62 131 THR A N 1
ATOM 1018 C CA . THR A 1 131 ? 9.417 -4.329 -7.747 1.00 69.62 131 THR A CA 1
ATOM 1019 C C . THR A 1 131 ? 10.176 -5.588 -8.165 1.00 69.62 131 THR A C 1
ATOM 1021 O O . THR A 1 131 ? 9.701 -6.686 -7.900 1.00 69.62 131 THR A O 1
ATOM 1024 N N . ASN A 1 132 ? 11.342 -5.447 -8.815 1.00 63.47 132 ASN A N 1
ATOM 1025 C CA . ASN A 1 132 ? 12.182 -6.553 -9.292 1.00 63.47 132 ASN A CA 1
ATOM 1026 C C . ASN A 1 132 ? 11.388 -7.640 -10.052 1.00 63.47 132 ASN A C 1
ATOM 1028 O O . ASN A 1 132 ? 11.548 -8.836 -9.810 1.00 63.47 132 ASN A O 1
ATOM 1032 N N . GLY A 1 133 ? 10.447 -7.226 -10.906 1.00 57.72 133 GLY A N 1
ATOM 1033 C CA . GLY A 1 133 ? 9.595 -8.151 -11.660 1.00 57.72 133 GLY A CA 1
ATOM 1034 C C . GLY A 1 133 ? 8.549 -8.919 -10.837 1.00 57.72 133 GLY A C 1
ATOM 1035 O O . GLY A 1 133 ? 7.872 -9.768 -11.402 1.00 57.72 133 GLY A O 1
ATOM 1036 N N . GLY A 1 134 ? 8.391 -8.640 -9.538 1.00 56.19 134 GLY A N 1
ATOM 1037 C CA . GLY A 1 134 ? 7.471 -9.361 -8.648 1.00 56.19 134 GLY A CA 1
ATOM 1038 C C . GLY A 1 134 ? 8.092 -10.486 -7.824 1.00 56.19 134 GLY A C 1
ATOM 1039 O O . GLY A 1 134 ? 7.359 -11.237 -7.186 1.00 56.19 134 GLY A O 1
ATOM 1040 N N . ASN A 1 135 ? 9.423 -10.603 -7.798 1.00 52.50 135 ASN A N 1
ATOM 1041 C CA . ASN A 1 135 ? 10.118 -11.597 -6.980 1.00 52.50 135 ASN A CA 1
ATOM 1042 C C . ASN A 1 135 ? 10.288 -11.139 -5.519 1.00 52.50 135 ASN A C 1
ATOM 1044 O O . ASN A 1 135 ? 10.624 -9.987 -5.251 1.00 52.50 135 ASN A O 1
ATOM 1048 N N . VAL A 1 136 ? 10.122 -12.073 -4.573 1.00 44.34 136 VAL A N 1
ATOM 1049 C CA . VAL A 1 136 ? 10.153 -11.863 -3.103 1.00 44.34 136 VAL A CA 1
ATOM 1050 C C . VAL A 1 136 ? 11.581 -11.673 -2.544 1.00 44.34 136 VAL A C 1
ATOM 1052 O O . VAL A 1 136 ? 11.802 -11.734 -1.335 1.00 44.34 136 VAL A O 1
ATOM 1055 N N . GLU A 1 137 ? 12.593 -11.444 -3.382 1.00 39.44 137 GLU A N 1
ATOM 1056 C CA . GLU A 1 137 ? 13.959 -11.291 -2.876 1.00 39.44 137 GLU A CA 1
ATOM 1057 C C . GLU A 1 137 ? 14.164 -9.968 -2.130 1.00 39.44 137 GLU A C 1
ATOM 1059 O O . GLU A 1 137 ? 13.622 -8.920 -2.486 1.00 39.44 137 GLU A O 1
ATOM 1064 N N . ARG A 1 138 ? 14.945 -10.056 -1.042 1.00 37.84 138 ARG A N 1
ATOM 1065 C CA . ARG A 1 138 ? 15.228 -8.992 -0.073 1.00 37.84 138 ARG A CA 1
ATOM 1066 C C . ARG A 1 138 ? 15.419 -7.648 -0.772 1.00 37.84 138 ARG A C 1
ATOM 1068 O O . ARG A 1 138 ? 16.416 -7.410 -1.445 1.00 37.84 138 ARG A O 1
ATOM 1075 N N . TRP A 1 139 ? 14.486 -6.739 -0.504 1.00 43.41 139 TRP A N 1
ATOM 1076 C CA . TRP A 1 139 ? 14.665 -5.311 -0.711 1.00 43.41 139 TRP A CA 1
ATOM 1077 C C . TRP A 1 139 ? 15.970 -4.887 -0.021 1.00 43.41 139 TRP A C 1
ATOM 1079 O O . TRP A 1 139 ? 16.008 -4.733 1.202 1.00 43.41 139 TRP A O 1
ATOM 1089 N N . ASN A 1 140 ? 17.055 -4.760 -0.791 1.00 37.69 140 ASN A N 1
ATOM 1090 C CA . ASN A 1 140 ? 18.355 -4.344 -0.280 1.00 37.69 140 ASN A CA 1
ATOM 1091 C C . ASN A 1 140 ? 18.229 -2.909 0.239 1.00 37.69 140 ASN A C 1
ATOM 1093 O O . ASN A 1 140 ? 18.259 -1.929 -0.509 1.00 37.69 140 ASN A O 1
ATOM 1097 N N . SER A 1 141 ? 18.101 -2.795 1.559 1.00 40.12 141 SER A N 1
ATOM 1098 C CA . SER A 1 141 ? 18.097 -1.548 2.329 1.00 40.12 141 SER A CA 1
ATOM 1099 C C . SER A 1 141 ? 19.348 -0.685 2.096 1.00 40.12 141 SER A C 1
ATOM 1101 O O . SER A 1 141 ? 19.371 0.485 2.471 1.00 40.12 141 SER A O 1
ATOM 1103 N N . GLU A 1 142 ? 20.368 -1.221 1.425 1.00 39.22 142 GLU A N 1
ATOM 1104 C CA . GLU A 1 142 ? 21.591 -0.522 1.038 1.00 39.22 142 GLU A CA 1
ATOM 1105 C C . GLU A 1 142 ? 21.384 0.557 -0.034 1.00 39.22 142 GLU A C 1
ATOM 1107 O O . GLU A 1 142 ? 22.091 1.563 -0.021 1.00 39.22 142 GLU A O 1
ATOM 1112 N N . LEU A 1 143 ? 20.366 0.451 -0.897 1.00 42.12 143 LEU A N 1
ATOM 1113 C CA . LEU A 1 143 ? 20.082 1.496 -1.897 1.00 42.12 143 LEU A CA 1
ATOM 1114 C C . LEU A 1 143 ? 19.556 2.805 -1.279 1.00 42.12 143 LEU A C 1
ATOM 1116 O O . LEU A 1 143 ? 19.615 3.857 -1.917 1.00 42.12 143 LEU A O 1
ATOM 1120 N N . LEU A 1 144 ? 19.098 2.767 -0.023 1.00 41.31 144 LEU A N 1
ATOM 1121 C CA . LEU A 1 144 ? 18.711 3.951 0.754 1.00 41.31 144 LEU A CA 1
ATOM 1122 C C . LEU A 1 144 ? 19.868 4.532 1.586 1.00 41.31 144 LEU A C 1
ATOM 1124 O O . LEU A 1 144 ? 19.711 5.610 2.152 1.00 41.31 144 LEU A O 1
ATOM 1128 N N . LYS A 1 145 ? 21.035 3.870 1.633 1.00 38.75 145 LYS A N 1
ATOM 1129 C CA . LYS A 1 145 ? 22.227 4.350 2.355 1.00 38.75 145 LYS A CA 1
ATOM 1130 C C . LYS A 1 145 ? 23.118 5.285 1.540 1.00 38.75 145 LYS A C 1
ATOM 1132 O O . LYS A 1 145 ? 24.195 5.631 2.016 1.00 38.75 145 LYS A O 1
ATOM 1137 N N . LYS A 1 146 ? 22.727 5.727 0.338 1.00 35.94 146 LYS A N 1
ATOM 1138 C CA . LYS A 1 146 ? 23.480 6.818 -0.293 1.00 35.94 146 LYS A CA 1
ATOM 1139 C C . LYS A 1 146 ? 23.216 8.095 0.514 1.00 35.94 146 LYS A C 1
ATOM 1141 O O . LYS A 1 146 ? 22.065 8.545 0.522 1.00 35.94 146 LYS A O 1
ATOM 1146 N N . PRO A 1 147 ? 24.229 8.663 1.199 1.00 35.16 147 PRO A N 1
ATOM 1147 C CA . PRO A 1 147 ? 24.060 9.940 1.874 1.00 35.16 147 PRO A CA 1
ATOM 1148 C C . PRO A 1 147 ? 23.602 10.988 0.849 1.00 35.16 147 PRO A C 1
ATOM 1150 O O . PRO A 1 147 ? 23.829 10.809 -0.357 1.00 35.16 147 PRO A O 1
ATOM 1153 N N . PRO A 1 148 ? 22.930 12.070 1.282 1.00 40.56 148 PRO A N 1
ATOM 1154 C CA . PRO A 1 148 ? 22.675 13.188 0.390 1.00 40.56 148 PRO A CA 1
ATOM 1155 C C . PRO A 1 148 ? 24.012 13.591 -0.231 1.00 40.56 148 PRO A C 1
ATOM 1157 O O . PRO A 1 148 ? 24.986 13.822 0.484 1.00 40.56 148 PRO A O 1
ATOM 1160 N N . VAL A 1 149 ? 24.068 13.599 -1.565 1.00 40.59 149 VAL A N 1
ATOM 1161 C CA . VAL A 1 149 ? 25.197 14.162 -2.302 1.00 40.59 149 VAL A CA 1
ATOM 1162 C C . VAL A 1 149 ? 25.361 15.575 -1.759 1.00 40.59 149 VAL A C 1
ATOM 1164 O O . VAL A 1 149 ? 24.463 16.401 -1.928 1.00 40.59 149 VAL A O 1
ATOM 1167 N N . GLN A 1 150 ? 26.452 15.823 -1.031 1.00 39.91 150 GLN A N 1
ATOM 1168 C CA . GLN A 1 150 ? 26.831 17.176 -0.666 1.00 39.91 150 GLN A CA 1
ATOM 1169 C C . GLN A 1 150 ? 27.030 17.919 -1.982 1.00 39.91 150 GLN A C 1
ATOM 1171 O O . GLN A 1 150 ? 27.965 17.637 -2.731 1.00 39.91 150 GLN A O 1
ATOM 1176 N N . LEU A 1 151 ? 26.109 18.831 -2.286 1.00 38.28 151 LEU A N 1
ATOM 1177 C CA . LEU A 1 151 ? 26.341 19.866 -3.276 1.00 38.28 151 LEU A CA 1
ATOM 1178 C C . LEU A 1 151 ? 27.514 20.691 -2.747 1.00 38.28 151 LEU A C 1
ATOM 1180 O O . LEU A 1 151 ? 27.336 21.544 -1.880 1.00 38.28 151 LEU A O 1
ATOM 1184 N N . GLN A 1 152 ? 28.725 20.391 -3.213 1.00 38.81 152 GLN A N 1
ATOM 1185 C CA . GLN A 1 152 ? 29.826 21.332 -3.093 1.00 38.81 152 GLN A CA 1
ATOM 1186 C C . GLN A 1 152 ? 29.468 22.523 -3.976 1.00 38.81 152 GLN A C 1
ATOM 1188 O O . GLN A 1 152 ? 29.458 22.419 -5.203 1.00 38.81 152 GLN A O 1
ATOM 1193 N N . ALA A 1 153 ? 29.109 23.630 -3.330 1.00 42.31 153 ALA A N 1
ATOM 1194 C CA . ALA A 1 153 ? 29.070 24.928 -3.971 1.00 42.31 153 ALA A CA 1
ATOM 1195 C C . ALA A 1 153 ? 30.486 25.232 -4.484 1.00 42.31 153 ALA A C 1
ATOM 1197 O O . ALA A 1 153 ? 31.443 25.213 -3.707 1.00 42.31 153 ALA A O 1
ATOM 1198 N N . ARG A 1 154 ? 30.604 25.429 -5.795 1.00 39.56 154 ARG A N 1
ATOM 1199 C CA . ARG A 1 154 ? 31.719 26.143 -6.414 1.00 39.56 154 ARG A CA 1
ATOM 1200 C C . ARG A 1 154 ? 31.289 27.579 -6.641 1.00 39.56 154 ARG A C 1
ATOM 1202 O O . ARG A 1 154 ? 30.096 27.759 -6.979 1.00 39.56 154 ARG A O 1
#

Sequence (154 aa):
MTTRAIRSSGSENSPIVFSCAVFSDGRSRLYASIQLNPGDPIHKDVKRFGQGRTRFAKIEIDGEQFSTLLIYRRRSNTVHVSPLTSTAPKLYNAVLKDAEATLIMGSKTYMINLPSRDDVFTYFATSCPVTNGGNVERWNSELLKKPPVQLQAR

Foldseek 3Di:
DDKDKDWAPDDPAWAKIWMWDQDPVRDIAIWIKTQGDPPHPCQVVVQVPPDDQKAWKWKDKPNDIFIWIWGDDNPGSMIITDSVGCVRVVLLLCQLVVIWMWIGGPPDIGTYHYHHPDPRVQVCLCPHPQNVSVDNPDPPPVVVPPDPPPPPDD

Radius of gyration: 16.08 Å; chains: 1; bounding box: 51×40×35 Å